Protein AF-A0A2B2BSI0-F1 (afdb_monomer)

Foldseek 3Di:
DDDPCVVVVVVVQVPQWDWDFDQPPPVVVLVVVLVVVQVVCVVVVHHRDDPVVSPPRPGDTDTHGPPDD

Sequence (69 aa):
VFIDSTHVKASANKRKFEKKVVRKESKAYEARLQDEINKDREDHGKNPFPPDKFDKEELKEIKESTTDP

Solvent-accessible surface area (backbone atoms only — not comparable to full-atom values): 4448 Å² total; per-residue (Å²): 136,89,74,87,52,63,68,60,57,56,58,68,50,68,84,44,55,47,81,43,77,42,72,64,86,57,58,77,59,52,54,55,53,51,53,54,52,31,50,54,27,50,77,69,75,37,81,60,77,64,70,80,74,68,70,63,73,64,67,43,78,42,78,46,62,79,72,74,136

Structure (mmCIF, N/CA/C/O backbone):
data_AF-A0A2B2BSI0-F1
#
_entry.id   AF-A0A2B2BSI0-F1
#
loop_
_atom_site.group_PDB
_atom_site.id
_atom_site.type_symbol
_atom_site.label_atom_id
_atom_site.label_alt_id
_atom_site.label_comp_id
_atom_site.label_asym_id
_atom_site.label_entity_id
_atom_site.label_seq_id
_atom_site.pdbx_PDB_ins_code
_atom_site.Cartn_x
_atom_site.Cartn_y
_atom_site.Cartn_z
_atom_site.occupancy
_atom_site.B_iso_or_equiv
_atom_site.auth_seq_id
_atom_site.auth_comp_id
_atom_site.auth_asym_id
_atom_site.auth_atom_id
_atom_site.pdbx_PDB_model_num
ATOM 1 N N . VAL A 1 1 ? 33.087 -31.395 -23.646 1.00 59.25 1 VAL A N 1
ATOM 2 C CA . VAL A 1 1 ? 33.539 -30.732 -22.400 1.00 59.25 1 VAL A CA 1
ATOM 3 C C . VAL A 1 1 ? 32.449 -29.761 -21.996 1.00 59.25 1 VAL A C 1
ATOM 5 O O . VAL A 1 1 ? 32.203 -28.823 -22.741 1.00 59.25 1 VAL A O 1
ATOM 8 N N . PHE A 1 2 ? 31.734 -30.036 -20.907 1.00 66.25 2 PHE A N 1
ATOM 9 C CA . PHE A 1 2 ? 30.726 -29.117 -20.381 1.00 66.25 2 PHE A CA 1
ATOM 10 C C . PHE A 1 2 ? 31.389 -28.296 -19.286 1.00 66.25 2 PHE A C 1
ATOM 12 O O . PHE A 1 2 ? 31.813 -28.839 -18.271 1.00 66.25 2 PHE A O 1
ATOM 19 N N . ILE A 1 3 ? 31.561 -27.007 -19.552 1.00 79.19 3 ILE A N 1
ATOM 20 C CA . ILE A 1 3 ? 32.111 -26.065 -18.584 1.00 79.19 3 ILE A CA 1
ATOM 21 C C . ILE A 1 3 ? 30.922 -25.465 -17.853 1.00 79.19 3 ILE A C 1
ATOM 23 O O . ILE A 1 3 ? 29.993 -24.966 -18.490 1.00 79.19 3 ILE A O 1
ATOM 27 N N . ASP A 1 4 ? 30.948 -25.530 -16.527 1.00 84.31 4 ASP A N 1
ATOM 28 C CA . ASP A 1 4 ? 29.941 -24.870 -15.714 1.00 84.31 4 ASP A CA 1
ATOM 29 C C . ASP A 1 4 ? 30.061 -23.346 -15.879 1.00 84.31 4 ASP A C 1
ATOM 31 O O . ASP A 1 4 ? 30.989 -22.699 -15.391 1.00 84.31 4 ASP A O 1
ATOM 35 N N . SER A 1 5 ? 29.113 -22.771 -16.618 1.00 81.94 5 SER A N 1
ATOM 36 C CA . SER A 1 5 ? 29.054 -21.343 -16.918 1.00 81.94 5 SER A CA 1
ATOM 37 C C . SER A 1 5 ? 28.298 -20.527 -15.862 1.00 81.94 5 SER A C 1
ATOM 39 O O . SER A 1 5 ? 28.049 -19.342 -16.093 1.00 81.94 5 SER A O 1
ATOM 41 N N . THR A 1 6 ? 27.899 -21.121 -14.729 1.00 83.44 6 THR A N 1
ATOM 42 C CA . THR A 1 6 ? 27.150 -20.451 -13.643 1.00 83.44 6 THR A CA 1
ATOM 43 C C . THR A 1 6 ? 27.751 -19.099 -13.258 1.00 83.44 6 THR A C 1
ATOM 45 O O . THR A 1 6 ? 27.049 -18.089 -13.226 1.00 83.44 6 THR A O 1
ATOM 48 N N . HIS A 1 7 ? 29.068 -19.047 -13.063 1.00 82.12 7 HIS A N 1
ATOM 49 C CA . HIS A 1 7 ? 29.795 -17.843 -12.655 1.00 82.12 7 HIS A CA 1
ATOM 50 C C . HIS A 1 7 ? 29.815 -16.749 -13.734 1.00 82.12 7 HIS A C 1
ATOM 52 O O . HIS A 1 7 ? 29.712 -15.560 -13.425 1.00 82.12 7 HIS A O 1
ATOM 58 N N . VAL A 1 8 ? 29.912 -17.144 -15.007 1.00 82.75 8 VAL A N 1
ATOM 59 C CA . VAL A 1 8 ? 29.908 -16.227 -16.159 1.00 82.75 8 VAL A CA 1
ATOM 60 C C . VAL A 1 8 ? 28.508 -15.649 -16.374 1.00 82.75 8 VAL A C 1
ATOM 62 O O . VAL A 1 8 ? 28.350 -14.452 -16.595 1.00 82.75 8 VAL A O 1
ATOM 65 N N . LYS A 1 9 ? 27.471 -16.478 -16.226 1.00 80.12 9 LYS A N 1
ATOM 66 C CA . LYS A 1 9 ? 26.073 -16.049 -16.342 1.00 80.12 9 LYS A CA 1
ATOM 67 C C . LYS A 1 9 ? 25.678 -15.109 -15.197 1.00 80.12 9 LYS A C 1
ATOM 69 O O . LYS A 1 9 ? 25.063 -14.073 -15.424 1.00 80.12 9 LYS A O 1
ATOM 74 N N . ALA A 1 10 ? 26.114 -15.409 -13.973 1.00 78.12 10 ALA A N 1
ATOM 75 C CA . ALA A 1 10 ? 25.881 -14.546 -12.818 1.00 78.12 10 ALA A CA 1
ATOM 76 C C . ALA A 1 10 ? 26.587 -13.184 -12.941 1.00 78.12 10 ALA A C 1
ATOM 78 O O . ALA A 1 10 ? 26.048 -12.166 -12.500 1.00 78.12 10 ALA A O 1
ATOM 79 N N . SER A 1 11 ? 27.786 -13.137 -13.536 1.00 78.00 11 SER A N 1
ATOM 80 C CA . SER A 1 11 ? 28.518 -11.881 -13.723 1.00 78.00 11 SER A CA 1
ATOM 81 C C . SER A 1 11 ? 27.872 -10.976 -14.777 1.00 78.00 11 SER A C 1
ATOM 83 O O . SER A 1 11 ? 27.828 -9.764 -14.564 1.00 78.00 11 SER A O 1
ATOM 85 N N . ALA A 1 12 ? 27.296 -11.553 -15.837 1.00 77.06 12 ALA A N 1
ATOM 86 C CA . ALA A 1 12 ? 26.571 -10.829 -16.884 1.00 77.06 12 ALA A CA 1
ATOM 87 C C . ALA A 1 12 ? 25.289 -10.140 -16.374 1.00 77.06 12 ALA A C 1
ATOM 89 O O . ALA A 1 12 ? 24.904 -9.090 -16.887 1.00 77.06 12 ALA A O 1
ATOM 90 N N . ASN A 1 13 ? 24.675 -10.678 -15.316 1.00 75.94 13 ASN A N 1
ATOM 91 C CA . ASN A 1 13 ? 23.440 -10.147 -14.729 1.00 75.94 13 ASN A CA 1
ATOM 92 C C . ASN A 1 13 ? 23.671 -8.998 -13.733 1.00 75.94 13 ASN A C 1
ATOM 94 O O . ASN A 1 13 ? 22.720 -8.339 -13.297 1.00 75.94 13 ASN A O 1
ATOM 98 N N . LYS A 1 14 ? 24.925 -8.714 -13.354 1.00 71.31 14 LYS A N 1
ATOM 99 C CA . LYS A 1 14 ? 25.246 -7.602 -12.452 1.00 71.31 14 LYS A CA 1
ATOM 100 C C . LYS A 1 14 ? 24.825 -6.297 -13.134 1.00 71.31 14 LYS A C 1
ATOM 102 O O . LYS A 1 14 ? 25.507 -5.823 -14.034 1.00 71.31 14 LYS A O 1
ATOM 107 N N . ARG A 1 15 ? 23.740 -5.680 -12.644 1.00 72.06 15 ARG A N 1
ATOM 108 C CA . ARG A 1 15 ? 23.156 -4.395 -13.105 1.00 72.06 15 ARG A CA 1
ATOM 109 C C . ARG A 1 15 ? 22.181 -4.483 -14.288 1.00 72.06 15 ARG A C 1
ATOM 111 O O . ARG A 1 15 ? 21.760 -3.439 -14.773 1.00 72.06 15 ARG A O 1
ATOM 118 N N . LYS A 1 16 ? 21.780 -5.681 -14.721 1.00 77.31 16 LYS A N 1
ATOM 119 C CA . LYS A 1 16 ? 20.723 -5.874 -15.733 1.00 77.31 16 LYS A CA 1
ATOM 120 C C . LYS A 1 16 ? 19.368 -6.184 -15.086 1.00 77.31 16 LYS A C 1
ATOM 122 O O . LYS A 1 16 ? 18.713 -7.164 -15.422 1.00 77.31 16 LYS A O 1
ATOM 127 N N . PHE A 1 17 ? 18.990 -5.365 -14.110 1.00 72.88 17 PHE A N 1
ATOM 128 C CA . PHE A 1 17 ? 17.702 -5.457 -13.434 1.00 72.88 17 PHE A CA 1
ATOM 129 C C . PHE A 1 17 ? 17.003 -4.106 -13.487 1.00 72.88 17 PHE A C 1
ATOM 131 O O . PHE A 1 17 ? 17.641 -3.061 -13.333 1.00 72.88 17 PHE A O 1
ATOM 138 N N . GLU A 1 18 ? 15.692 -4.140 -13.652 1.00 76.75 18 GLU A N 1
ATOM 139 C CA . GLU A 1 18 ? 14.836 -2.973 -13.534 1.00 76.75 18 GLU A CA 1
ATOM 140 C C . GLU A 1 18 ? 14.163 -2.989 -12.164 1.00 76.75 18 GLU A C 1
ATOM 142 O O . GLU A 1 18 ? 13.726 -4.024 -11.654 1.00 76.75 18 GLU A O 1
ATOM 147 N N . LYS A 1 19 ? 14.139 -1.820 -11.519 1.00 71.81 19 LYS A N 1
ATOM 148 C CA . LYS A 1 19 ? 13.388 -1.632 -10.282 1.00 71.81 19 LYS A CA 1
ATOM 149 C C . LYS A 1 19 ? 11.962 -1.291 -10.667 1.00 71.81 19 LYS A C 1
ATOM 151 O O . LYS A 1 19 ? 11.698 -0.174 -11.110 1.00 71.81 19 LYS A O 1
ATOM 156 N N . LYS A 1 20 ? 11.057 -2.242 -10.486 1.00 70.19 20 LYS A N 1
ATOM 157 C CA . LYS A 1 20 ? 9.640 -2.025 -10.722 1.00 70.19 20 LYS A CA 1
ATOM 158 C C . LYS A 1 20 ? 8.953 -1.810 -9.388 1.00 70.19 20 LYS A C 1
ATOM 160 O O . LYS A 1 20 ? 9.036 -2.637 -8.479 1.00 70.19 20 LYS A O 1
ATOM 165 N N . VAL A 1 21 ? 8.289 -0.668 -9.272 1.00 60.69 21 VAL A N 1
ATOM 166 C CA . VAL A 1 21 ? 7.394 -0.398 -8.156 1.00 60.69 21 VAL A CA 1
ATOM 167 C C . VAL A 1 21 ? 6.078 -1.085 -8.489 1.00 60.69 21 VAL A C 1
ATOM 169 O O . VAL A 1 21 ? 5.299 -0.591 -9.303 1.00 60.69 21 VAL A O 1
ATOM 172 N N . VAL A 1 22 ? 5.862 -2.267 -7.917 1.00 63.12 22 VAL A N 1
ATOM 173 C CA . VAL A 1 22 ? 4.619 -3.012 -8.114 1.00 63.12 22 VAL A CA 1
ATOM 174 C C . VAL A 1 22 ? 3.691 -2.677 -6.955 1.00 63.12 22 VAL A C 1
ATOM 176 O O . VAL A 1 22 ? 4.051 -2.815 -5.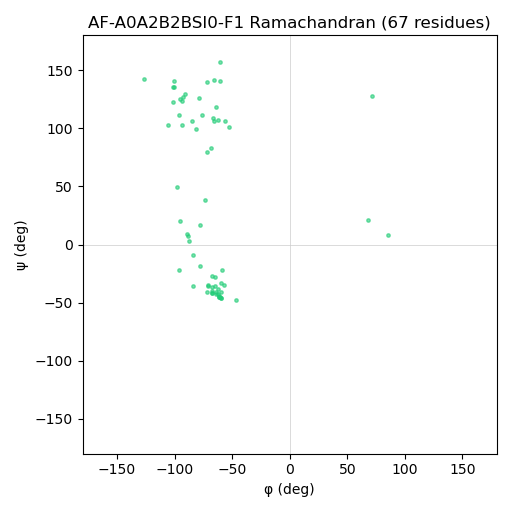782 1.00 63.12 22 VAL A O 1
ATOM 179 N N . ARG A 1 23 ? 2.478 -2.221 -7.284 1.00 58.19 23 ARG A N 1
ATOM 180 C CA . ARG A 1 23 ? 1.386 -2.158 -6.314 1.00 58.19 23 ARG A CA 1
ATOM 181 C C . ARG A 1 23 ? 1.080 -3.591 -5.911 1.00 58.19 23 ARG A C 1
ATOM 183 O O . ARG A 1 23 ? 0.736 -4.397 -6.765 1.00 58.19 23 ARG A O 1
ATOM 190 N N . LYS A 1 24 ? 1.237 -3.920 -4.633 1.00 60.88 24 LYS A N 1
ATOM 191 C CA . LYS A 1 24 ? 0.874 -5.232 -4.098 1.00 60.88 24 LYS A CA 1
ATOM 192 C C . LYS A 1 24 ? -0.609 -5.470 -4.419 1.00 60.88 24 LYS A C 1
ATOM 194 O O . LYS A 1 24 ? -1.481 -4.830 -3.838 1.00 60.88 24 LYS A O 1
ATOM 199 N N . GLU A 1 25 ? -0.907 -6.334 -5.387 1.00 56.41 25 GLU A N 1
ATOM 200 C CA . GLU A 1 25 ? -2.273 -6.639 -5.842 1.00 56.41 25 GLU A CA 1
ATOM 201 C C . GLU A 1 25 ? -3.049 -7.509 -4.826 1.00 56.41 25 GLU A C 1
ATOM 203 O O . GLU A 1 25 ? -3.816 -8.391 -5.191 1.00 56.41 25 GLU A O 1
ATOM 208 N N . SER A 1 26 ? -2.879 -7.270 -3.521 1.00 55.97 26 SER A N 1
ATOM 209 C CA . SER A 1 26 ? -3.661 -7.905 -2.447 1.00 55.97 26 SER A CA 1
ATOM 210 C C . SER A 1 26 ? -4.848 -7.049 -1.987 1.00 55.97 26 SER A C 1
ATOM 212 O O . SER A 1 26 ? -5.370 -7.253 -0.893 1.00 55.97 26 SER A O 1
ATOM 214 N N . LYS A 1 27 ? -5.296 -6.093 -2.811 1.00 63.12 27 LYS A N 1
ATOM 215 C CA . LYS A 1 27 ? -6.287 -5.076 -2.412 1.00 63.12 27 LYS A CA 1
ATOM 216 C C . LYS A 1 27 ? -7.689 -5.640 -2.132 1.00 63.12 27 LYS A C 1
ATOM 218 O O . LYS A 1 27 ? -8.427 -5.068 -1.338 1.00 63.12 27 LYS A O 1
ATOM 223 N N . ALA A 1 28 ? -8.065 -6.765 -2.748 1.00 63.72 28 ALA A N 1
ATOM 224 C CA . ALA A 1 28 ? -9.416 -7.318 -2.593 1.00 63.72 28 ALA A CA 1
ATOM 225 C C . ALA A 1 28 ? -9.676 -7.906 -1.194 1.00 63.72 28 ALA A C 1
ATOM 227 O O . ALA A 1 28 ? -10.795 -7.823 -0.690 1.00 63.72 28 ALA A O 1
ATOM 228 N N . TYR A 1 29 ? -8.654 -8.502 -0.570 1.00 71.88 29 TYR A N 1
ATOM 229 C CA . TYR A 1 29 ? -8.767 -9.056 0.782 1.00 71.88 29 TYR A CA 1
ATOM 230 C C . TYR A 1 29 ? -8.560 -7.983 1.857 1.00 71.88 29 TYR A C 1
ATOM 232 O O . TYR A 1 29 ? -9.248 -7.999 2.871 1.00 71.88 29 TYR A O 1
ATOM 240 N N . GLU A 1 30 ? -7.667 -7.018 1.615 1.00 75.94 30 GLU A N 1
ATOM 241 C CA . GLU A 1 30 ? -7.418 -5.910 2.546 1.00 75.94 30 GLU A CA 1
ATOM 242 C C . GLU A 1 30 ? -8.670 -5.076 2.813 1.00 75.94 30 GLU A C 1
ATOM 244 O O . GLU A 1 30 ? -8.970 -4.825 3.974 1.00 75.94 30 GLU A O 1
ATOM 249 N N . ALA A 1 31 ? -9.432 -4.709 1.778 1.00 78.69 31 ALA A N 1
ATOM 250 C CA . ALA A 1 31 ? -10.656 -3.926 1.961 1.00 78.69 31 ALA A CA 1
ATOM 251 C C . ALA A 1 31 ? -11.681 -4.657 2.849 1.00 78.69 31 ALA A C 1
ATOM 253 O O . ALA A 1 31 ? -12.189 -4.090 3.811 1.00 78.69 31 ALA A O 1
ATOM 254 N N . ARG A 1 32 ? -11.909 -5.954 2.594 1.00 82.12 32 ARG A N 1
ATOM 255 C CA . ARG A 1 32 ? -12.831 -6.773 3.401 1.00 82.12 32 ARG A CA 1
ATOM 256 C C . ARG A 1 32 ? -12.381 -6.898 4.856 1.00 82.12 32 ARG A C 1
ATOM 258 O O . ARG A 1 32 ? -13.198 -6.768 5.758 1.00 82.12 32 ARG A O 1
ATOM 265 N N . LEU A 1 33 ? -11.084 -7.110 5.082 1.00 84.25 33 LEU A N 1
ATOM 266 C CA . LEU A 1 33 ? -10.517 -7.184 6.428 1.00 84.25 33 LEU A CA 1
ATOM 267 C C . LEU A 1 33 ? -10.693 -5.859 7.189 1.00 84.25 33 LEU A C 1
ATOM 269 O O . LEU A 1 33 ? -10.954 -5.861 8.388 1.00 84.25 33 LEU A O 1
ATOM 273 N N . GLN A 1 34 ? -10.555 -4.722 6.507 1.00 83.38 34 GLN A N 1
ATOM 274 C CA . GLN A 1 34 ? -10.745 -3.401 7.110 1.00 83.38 34 GLN A CA 1
ATOM 275 C C . GLN A 1 34 ? -12.203 -3.156 7.505 1.00 83.38 34 GLN A C 1
ATOM 277 O O . GLN A 1 34 ? -12.453 -2.659 8.605 1.00 83.38 34 GLN A O 1
ATOM 282 N N . ASP A 1 35 ? -13.149 -3.548 6.650 1.00 86.25 35 ASP A N 1
ATOM 283 C CA . ASP A 1 35 ? -14.582 -3.456 6.939 1.00 86.25 35 ASP A CA 1
ATOM 284 C C . ASP A 1 35 ? -14.960 -4.311 8.157 1.00 86.25 35 ASP A C 1
ATOM 286 O O . ASP A 1 35 ? -15.653 -3.836 9.058 1.00 86.25 35 ASP A O 1
ATOM 290 N N . GLU A 1 36 ? -14.446 -5.544 8.236 1.00 88.81 36 GLU A N 1
ATOM 291 C CA . GLU A 1 36 ? -14.645 -6.430 9.391 1.00 88.81 36 GLU A CA 1
ATOM 292 C C . GLU A 1 36 ? -14.085 -5.820 10.684 1.00 88.81 36 GLU A C 1
ATOM 294 O O . GLU A 1 36 ? -14.768 -5.797 11.708 1.00 88.81 36 GLU A O 1
ATOM 299 N N . ILE A 1 37 ? -12.871 -5.262 10.636 1.00 88.38 37 ILE A N 1
ATOM 300 C CA . ILE A 1 37 ? -12.234 -4.614 11.791 1.00 88.38 37 ILE A CA 1
ATOM 301 C C . ILE A 1 37 ? -13.013 -3.375 12.242 1.00 88.38 37 ILE A C 1
ATOM 303 O O . ILE A 1 37 ? -13.136 -3.125 13.442 1.00 88.38 37 ILE A O 1
ATOM 307 N N . ASN A 1 38 ? -13.511 -2.563 11.309 1.00 89.44 38 ASN A N 1
ATOM 308 C CA . ASN A 1 38 ? -14.282 -1.371 11.656 1.00 89.44 38 ASN A CA 1
ATOM 309 C C . ASN A 1 38 ? -15.623 -1.744 12.288 1.00 89.44 38 ASN A C 1
ATOM 311 O O . ASN A 1 38 ? -15.990 -1.142 13.295 1.00 89.44 38 ASN A O 1
ATOM 315 N N . LYS A 1 39 ? -16.290 -2.777 11.770 1.00 90.38 39 LYS A N 1
ATOM 316 C CA . LYS A 1 39 ? -17.531 -3.293 12.348 1.00 90.38 39 LYS A CA 1
ATOM 317 C C . LYS A 1 39 ? -17.328 -3.805 13.775 1.00 90.38 39 LYS A C 1
ATOM 319 O O . LYS A 1 39 ? -18.070 -3.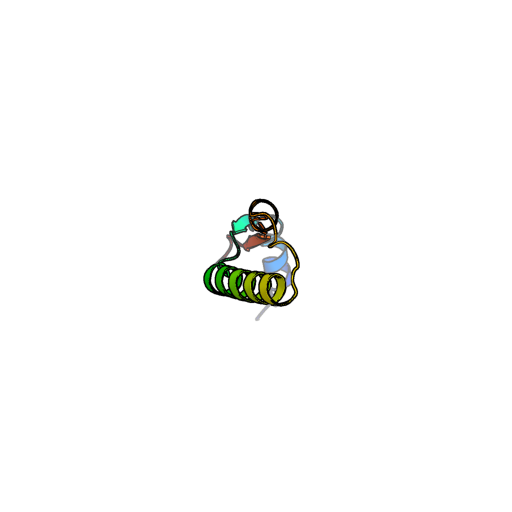419 14.671 1.00 90.38 39 LYS A O 1
ATOM 324 N N . ASP A 1 40 ? -16.260 -4.567 14.010 1.00 91.62 40 ASP A N 1
ATOM 325 C CA . ASP A 1 40 ? -15.888 -5.005 15.359 1.00 91.62 40 ASP A CA 1
ATOM 326 C C . ASP A 1 40 ? -15.625 -3.808 16.289 1.00 91.62 40 ASP A C 1
ATOM 328 O O . ASP A 1 40 ? -16.064 -3.786 17.436 1.00 91.62 40 ASP A O 1
ATOM 332 N N . ARG A 1 41 ? -14.965 -2.749 15.806 1.00 91.12 41 ARG A N 1
ATOM 333 C CA . ARG A 1 41 ? -14.739 -1.537 16.611 1.00 91.12 41 ARG A CA 1
ATOM 334 C C . ARG A 1 41 ? -16.037 -0.831 16.981 1.00 91.12 41 ARG A C 1
ATOM 336 O O . ARG A 1 41 ? -16.153 -0.418 18.133 1.00 91.12 41 ARG A O 1
ATOM 343 N N . GLU A 1 42 ? -16.974 -0.710 16.048 1.00 90.00 42 GLU A N 1
ATOM 344 C CA . GLU A 1 42 ? -18.298 -0.131 16.295 1.00 90.00 42 GLU A CA 1
ATOM 345 C C . GLU A 1 42 ? -19.071 -0.940 17.342 1.00 90.00 42 GLU A C 1
ATOM 347 O O . GLU A 1 42 ? -19.574 -0.354 18.304 1.00 90.00 42 GLU A O 1
ATOM 352 N N . ASP A 1 43 ? -19.057 -2.272 17.232 1.00 92.12 43 ASP A N 1
ATOM 353 C CA . ASP A 1 43 ? -19.672 -3.181 18.208 1.00 92.12 43 ASP A CA 1
ATOM 354 C C . ASP A 1 43 ? -19.055 -3.015 19.611 1.00 92.12 43 ASP A C 1
ATOM 356 O O . ASP A 1 43 ? -19.741 -3.106 20.631 1.00 92.12 43 ASP A O 1
ATOM 360 N N . HIS A 1 44 ? -17.761 -2.693 19.677 1.00 91.88 44 HIS A N 1
ATOM 361 C CA . HIS A 1 44 ? -17.036 -2.412 20.918 1.00 91.88 44 HIS A CA 1
ATOM 362 C C . HIS A 1 44 ? -17.076 -0.929 21.352 1.00 91.88 44 HIS A C 1
ATOM 364 O O . HIS A 1 44 ? -16.344 -0.548 22.272 1.00 91.88 44 HIS A O 1
ATOM 370 N N . GLY A 1 45 ? -17.880 -0.074 20.704 1.00 90.88 45 GLY A N 1
ATOM 371 C CA . GLY A 1 45 ? -18.023 1.351 21.037 1.00 90.88 45 GLY A CA 1
ATOM 372 C C . GLY A 1 45 ? -16.777 2.202 20.759 1.00 90.88 45 GLY A C 1
ATOM 373 O O . GLY A 1 45 ? -16.595 3.267 21.353 1.00 90.88 45 GLY A O 1
ATOM 374 N N . LYS A 1 46 ? -15.879 1.730 19.890 1.00 88.38 46 LYS A N 1
ATOM 375 C CA . LYS A 1 46 ? -14.656 2.422 19.472 1.00 88.38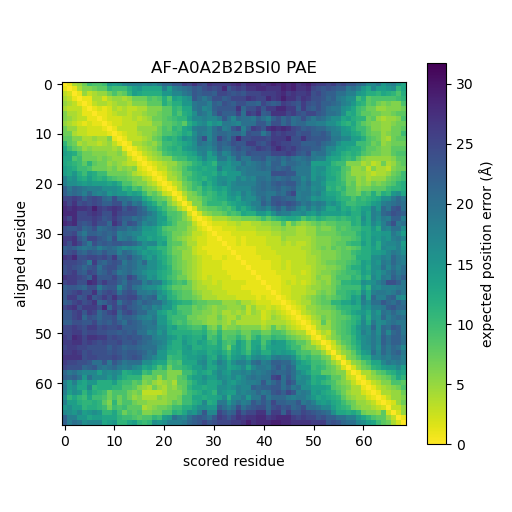 46 LYS A CA 1
ATOM 376 C C . LYS A 1 46 ? -14.880 3.062 18.110 1.00 88.38 46 LYS A C 1
ATOM 378 O O . LYS A 1 46 ? -15.424 2.447 17.203 1.00 88.38 46 LYS A O 1
ATOM 383 N N . ASN A 1 47 ? -14.354 4.268 17.929 1.00 84.88 47 ASN A N 1
ATOM 384 C CA . ASN A 1 47 ? -14.454 4.948 16.639 1.00 84.88 47 ASN A CA 1
ATOM 385 C C . ASN A 1 47 ? -13.775 4.129 15.524 1.00 84.88 47 ASN A C 1
ATOM 387 O O . ASN A 1 47 ? -12.684 3.583 15.772 1.00 84.88 47 ASN A O 1
ATOM 391 N N . PRO A 1 48 ? -14.361 4.074 14.314 1.00 85.31 48 PRO A N 1
ATOM 392 C CA . PRO A 1 48 ? -13.747 3.425 13.163 1.00 85.31 48 PRO A CA 1
ATOM 393 C C . PRO A 1 48 ? -12.411 4.089 12.819 1.00 85.31 48 PRO A C 1
ATOM 395 O O . PRO A 1 48 ? -12.125 5.230 13.203 1.00 85.31 48 PRO A O 1
ATOM 398 N N . PHE A 1 49 ? -11.537 3.350 12.143 1.00 81.00 49 PHE A N 1
ATOM 399 C CA . PHE A 1 49 ? -10.254 3.902 11.734 1.00 81.00 49 PHE 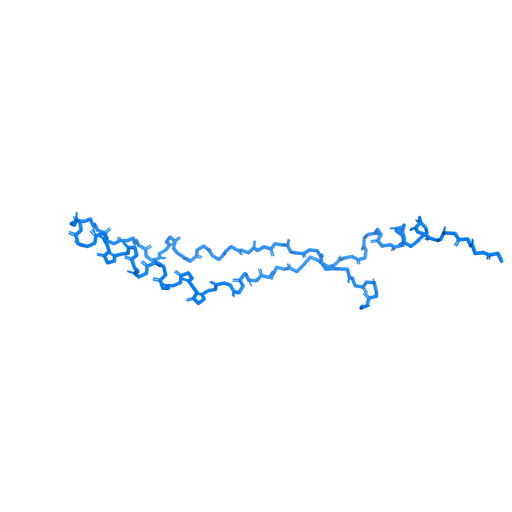A CA 1
ATOM 400 C C . PHE A 1 49 ? -10.439 4.921 10.596 1.00 81.00 49 PHE A C 1
ATOM 402 O O . PHE A 1 49 ? -11.232 4.683 9.687 1.00 81.00 49 PHE A O 1
ATOM 409 N N . PRO A 1 50 ? -9.702 6.046 10.610 1.00 78.75 50 PRO A N 1
ATOM 410 C CA . PRO A 1 50 ? -9.779 7.024 9.534 1.00 78.75 50 PRO A CA 1
ATOM 411 C C . PRO A 1 50 ? -9.237 6.451 8.208 1.00 78.75 50 PRO A C 1
ATOM 413 O O . PRO A 1 50 ? -8.217 5.751 8.238 1.00 78.75 50 PRO A O 1
ATOM 416 N N . PRO A 1 51 ? -9.868 6.787 7.064 1.00 69.50 51 PRO A N 1
ATOM 417 C CA . PRO A 1 51 ? -9.529 6.260 5.736 1.00 69.50 51 PRO A CA 1
ATOM 418 C C . PRO A 1 51 ? -8.064 6.502 5.336 1.00 69.50 51 PRO A C 1
ATOM 420 O O . PRO A 1 51 ? -7.420 5.602 4.806 1.00 69.50 51 PRO A O 1
ATOM 423 N N . ASP A 1 52 ? -7.477 7.636 5.735 1.00 63.94 52 ASP A N 1
ATOM 424 C CA . ASP A 1 52 ? -6.073 7.994 5.456 1.00 63.94 52 ASP A CA 1
ATOM 425 C C . ASP A 1 52 ? -5.031 6.992 5.986 1.00 63.94 52 ASP A C 1
ATOM 427 O O . ASP A 1 52 ? -3.886 6.963 5.530 1.00 63.94 52 ASP A O 1
ATOM 431 N N . LYS A 1 53 ? -5.378 6.165 6.983 1.00 60.50 53 LYS A N 1
ATOM 432 C CA . LYS A 1 53 ? -4.457 5.130 7.484 1.00 60.50 53 LYS A CA 1
ATOM 433 C C . LYS A 1 53 ? -4.390 3.908 6.571 1.00 60.50 53 LYS A C 1
ATOM 435 O O . LYS A 1 53 ? -3.433 3.142 6.695 1.00 60.50 53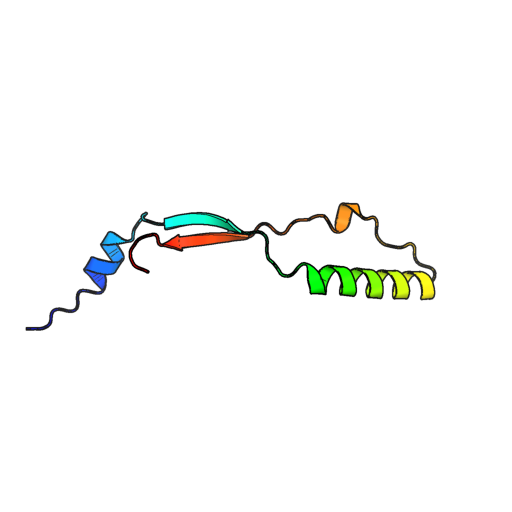 LYS A O 1
ATOM 440 N N . PHE A 1 54 ? -5.381 3.737 5.700 1.00 59.59 54 PHE A N 1
ATOM 441 C CA . PHE A 1 54 ? -5.545 2.580 4.828 1.00 59.59 54 PHE A CA 1
ATOM 442 C C . PHE A 1 54 ? -4.981 2.807 3.423 1.00 59.59 54 PHE A C 1
ATOM 444 O O . PHE A 1 54 ? -4.554 1.848 2.788 1.00 59.59 54 PHE A O 1
ATOM 451 N N . ASP A 1 55 ? -4.834 4.063 2.998 1.00 56.66 55 ASP A N 1
ATOM 452 C CA . ASP A 1 55 ? -4.196 4.453 1.729 1.00 56.66 55 ASP A CA 1
ATOM 453 C C . ASP A 1 55 ? -2.663 4.402 1.752 1.00 56.66 55 ASP A C 1
ATOM 455 O O . ASP A 1 55 ? -1.985 4.951 0.878 1.00 56.66 55 ASP A O 1
ATOM 459 N N . LYS A 1 56 ? -2.071 3.709 2.730 1.00 55.78 56 LYS A N 1
ATOM 460 C CA . LYS A 1 56 ? -0.660 3.339 2.646 1.00 55.78 56 LYS A CA 1
ATOM 461 C C . LYS A 1 56 ? -0.536 2.255 1.588 1.00 55.78 56 LYS A C 1
ATOM 463 O O . LYS A 1 56 ? -0.459 1.074 1.909 1.00 55.78 56 LYS A O 1
ATOM 468 N N . GLU A 1 57 ? -0.537 2.663 0.321 1.00 55.31 57 GLU A N 1
ATOM 469 C CA . GLU A 1 57 ? -0.113 1.815 -0.780 1.00 55.31 57 GLU A CA 1
ATOM 470 C C . GLU A 1 57 ? 1.280 1.288 -0.409 1.00 55.31 57 GLU A C 1
ATOM 472 O O . GLU A 1 57 ? 2.271 2.017 -0.473 1.00 55.31 57 GLU A O 1
ATOM 477 N N . GLU A 1 58 ? 1.356 0.039 0.062 1.00 56.94 58 GLU A N 1
ATOM 478 C CA . GLU A 1 58 ? 2.620 -0.651 0.295 1.00 56.94 58 GLU A CA 1
ATOM 479 C C . GLU A 1 58 ? 3.251 -0.903 -1.075 1.00 56.94 58 GLU A C 1
ATOM 481 O O . GLU A 1 58 ? 3.092 -1.957 -1.697 1.00 56.94 58 GLU A O 1
ATOM 486 N N . LEU A 1 59 ? 3.931 0.121 -1.581 1.00 56.94 59 LEU A N 1
ATOM 487 C CA . LEU A 1 59 ? 4.750 0.049 -2.772 1.00 56.94 59 LEU A CA 1
ATOM 488 C C . LEU A 1 59 ? 5.925 -0.872 -2.441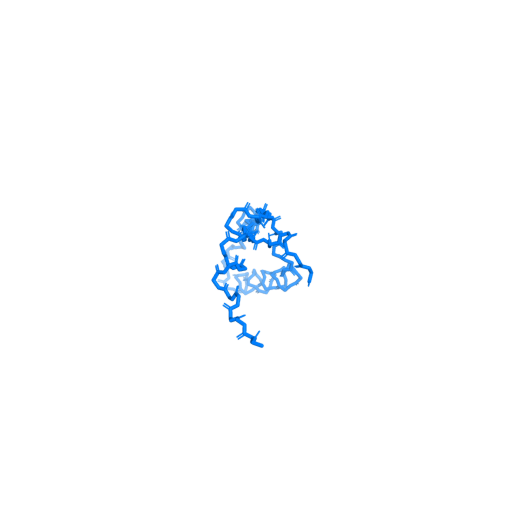 1.00 56.94 59 LEU A C 1
ATOM 490 O O . LEU A 1 59 ? 6.804 -0.526 -1.650 1.00 56.94 59 LEU A O 1
ATOM 494 N N . LYS A 1 60 ? 5.925 -2.074 -3.021 1.00 61.78 60 LYS A N 1
ATOM 495 C CA . LYS A 1 60 ? 7.075 -2.972 -2.944 1.00 61.78 60 LYS A CA 1
ATOM 496 C C . LYS A 1 60 ? 7.949 -2.748 -4.169 1.00 61.78 60 LYS A C 1
ATOM 498 O O . LYS A 1 60 ? 7.497 -2.876 -5.305 1.00 61.78 60 LYS A O 1
ATOM 503 N N . GLU A 1 61 ? 9.217 -2.431 -3.925 1.00 67.69 61 GLU A N 1
ATOM 504 C CA . GLU A 1 61 ? 10.239 -2.450 -4.967 1.00 67.69 61 GLU A CA 1
ATOM 505 C C . GLU A 1 61 ? 10.626 -3.902 -5.256 1.00 67.69 61 GLU A C 1
ATOM 507 O O . GLU A 1 61 ? 11.247 -4.570 -4.425 1.00 67.69 61 GLU A O 1
ATOM 512 N N . ILE A 1 62 ? 10.267 -4.391 -6.441 1.00 71.19 62 ILE A N 1
ATOM 513 C CA . ILE A 1 62 ? 10.722 -5.684 -6.950 1.00 71.19 62 ILE A CA 1
ATOM 514 C C . ILE A 1 62 ? 11.836 -5.415 -7.962 1.00 71.19 62 ILE A C 1
ATOM 516 O O . ILE A 1 62 ? 11.756 -4.499 -8.783 1.00 71.19 62 ILE A O 1
ATOM 520 N N . LYS A 1 63 ? 12.914 -6.195 -7.872 1.00 72.00 63 LYS A N 1
ATOM 521 C CA . LYS A 1 63 ? 13.985 -6.199 -8.871 1.00 72.00 63 LYS A CA 1
ATOM 522 C C . LYS A 1 63 ? 13.680 -7.311 -9.868 1.00 72.00 63 LYS A C 1
ATOM 524 O O . LYS A 1 63 ? 13.890 -8.477 -9.546 1.00 72.00 63 LYS A O 1
ATOM 529 N N . GLU A 1 64 ? 13.180 -6.949 -11.042 1.00 72.31 64 GLU A N 1
ATOM 530 C CA . GLU A 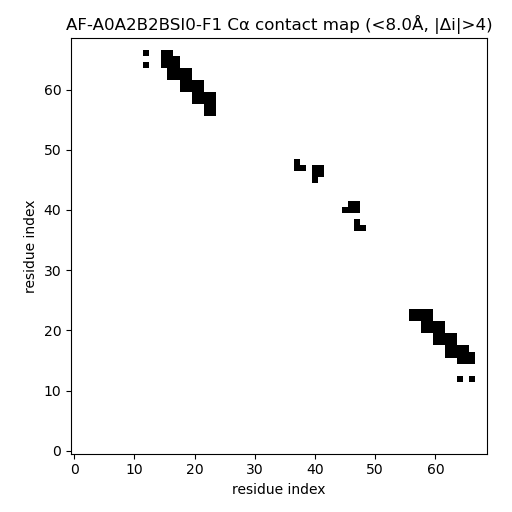1 64 ? 12.961 -7.882 -12.153 1.00 72.31 64 GLU A CA 1
ATOM 531 C C . GLU A 1 64 ? 14.226 -7.894 -13.031 1.00 72.31 64 GLU A C 1
ATOM 533 O O . GLU A 1 64 ? 14.775 -6.841 -13.360 1.00 72.31 64 GLU A O 1
ATOM 538 N N . SER A 1 65 ? 14.755 -9.080 -13.347 1.00 73.81 65 SER A N 1
ATOM 539 C CA . SER A 1 65 ? 15.884 -9.231 -14.277 1.00 73.81 65 SER A CA 1
ATOM 540 C C . SER A 1 65 ? 15.366 -9.130 -15.707 1.00 73.81 65 SER A C 1
ATOM 542 O O . SER A 1 65 ? 14.481 -9.889 -16.079 1.00 73.81 65 SER A O 1
ATOM 544 N N . THR A 1 66 ? 15.940 -8.246 -16.522 1.00 70.25 66 THR A N 1
ATOM 545 C CA . THR A 1 66 ? 15.587 -8.111 -17.953 1.00 70.25 66 THR A CA 1
ATOM 546 C C . THR A 1 66 ? 16.406 -9.069 -18.836 1.00 70.25 66 THR A C 1
ATOM 548 O O . THR A 1 66 ? 16.339 -9.022 -20.061 1.00 70.25 66 THR A O 1
ATOM 551 N N . THR A 1 67 ? 17.246 -9.916 -18.231 1.00 68.06 67 THR A N 1
ATOM 552 C CA . THR A 1 67 ? 18.149 -10.830 -18.949 1.00 68.06 67 THR A CA 1
ATOM 553 C C . THR A 1 67 ? 17.603 -12.254 -18.836 1.00 68.06 67 THR A C 1
ATOM 555 O O . THR A 1 67 ? 17.757 -12.869 -17.783 1.00 68.06 67 THR A O 1
ATOM 558 N N . ASP A 1 68 ? 16.980 -12.706 -19.930 1.00 58.62 68 ASP A N 1
ATOM 559 C CA . ASP A 1 68 ? 16.212 -13.948 -20.177 1.00 58.62 68 ASP A CA 1
ATOM 560 C C . ASP A 1 68 ? 14.811 -14.074 -19.516 1.00 58.62 68 ASP A C 1
ATOM 562 O O . ASP A 1 68 ? 14.706 -13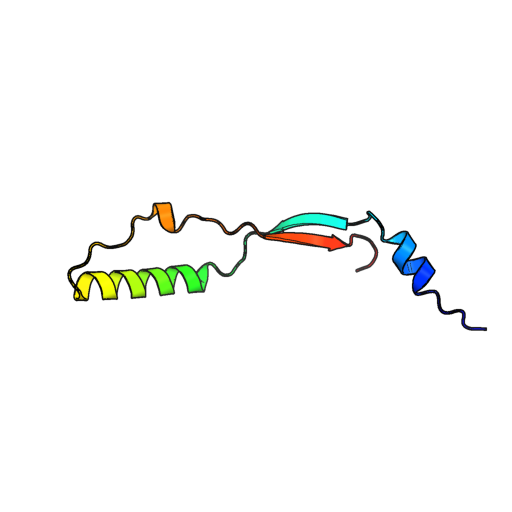.889 -18.301 1.00 58.62 68 ASP A O 1
ATOM 566 N N . PRO A 1 69 ? 13.743 -14.391 -20.295 1.00 58.44 69 PRO A N 1
ATOM 567 C CA . PRO A 1 69 ? 12.430 -14.808 -19.782 1.00 58.44 69 PRO A CA 1
ATOM 568 C C . PRO A 1 69 ? 12.420 -16.231 -19.200 1.00 58.44 69 PRO A C 1
ATOM 570 O O . PRO A 1 69 ? 13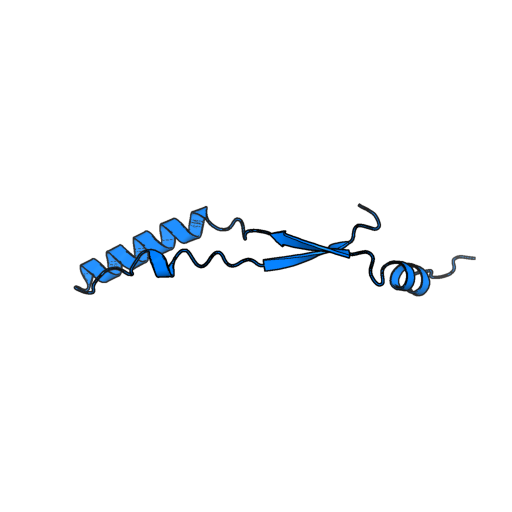.254 -17.069 -19.618 1.00 58.44 69 PRO A O 1
#

Radius of gyration: 22.07 Å; Cα contacts (8 Å, |Δi|>4): 46; chains: 1; bounding box: 53×39×43 Å

Secondary structure (DSSP, 8-state):
-----HHHHHHHTTT-EEEEEEE-S-HHHHHHHHHHHHHHHHHTTPPPPPGGGT----EEEEEEE-S--

Mean predicted aligned error: 13.23 Å

pLDDT: mean 73.88, std 11.36, range [55.31, 92.12]